Protein AF-A0A6A6ELE7-F1 (afdb_monomer_lite)

Structure (mmCIF, N/CA/C/O backbone):
data_AF-A0A6A6ELE7-F1
#
_entry.id   AF-A0A6A6ELE7-F1
#
loop_
_atom_site.group_PDB
_atom_site.id
_atom_site.type_symbol
_atom_site.label_atom_id
_atom_site.label_alt_id
_atom_site.label_comp_id
_atom_site.label_asym_id
_atom_site.label_entity_id
_atom_site.label_seq_id
_atom_site.pdbx_PDB_ins_code
_atom_site.Cartn_x
_atom_site.Cartn_y
_atom_site.Cartn_z
_atom_site.occupancy
_atom_site.B_iso_or_equiv
_atom_site.auth_seq_id
_atom_site.auth_comp_id
_atom_site.auth_asym_id
_atom_site.auth_atom_id
_atom_site.pdbx_PDB_model_num
ATOM 1 N N . GLN A 1 1 ? 18.033 5.103 5.270 1.00 54.59 1 GLN A N 1
ATOM 2 C CA . GLN A 1 1 ? 16.984 6.050 4.799 1.00 54.59 1 GLN A CA 1
ATOM 3 C C . GLN A 1 1 ? 16.526 5.656 3.396 1.00 54.59 1 GLN A C 1
ATOM 5 O O . GLN A 1 1 ? 17.324 5.088 2.669 1.00 54.59 1 GLN A O 1
ATOM 10 N N . TYR A 1 2 ? 15.278 5.948 3.003 1.00 53.03 2 TYR A N 1
ATOM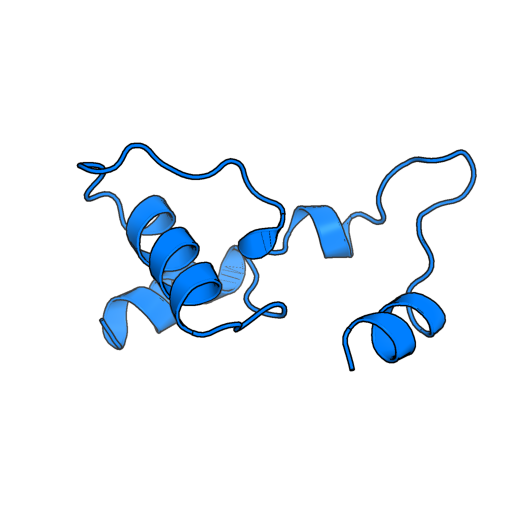 11 C CA . TYR A 1 2 ? 14.692 5.610 1.684 1.00 53.03 2 TYR A CA 1
ATOM 12 C C . TYR A 1 2 ? 15.636 5.876 0.487 1.00 53.03 2 TYR A C 1
ATOM 14 O O . TYR A 1 2 ? 15.734 5.062 -0.427 1.00 53.03 2 TYR A O 1
ATOM 22 N N . TYR A 1 3 ? 16.426 6.953 0.553 1.00 55.59 3 TYR A N 1
ATOM 23 C CA . TYR A 1 3 ? 17.451 7.298 -0.437 1.00 55.59 3 TYR A CA 1
ATOM 24 C C . TYR A 1 3 ? 18.625 6.306 -0.543 1.00 55.59 3 TYR A C 1
ATOM 26 O O . TYR A 1 3 ? 19.093 6.059 -1.648 1.00 55.59 3 TYR A O 1
ATOM 34 N N . GLU A 1 4 ? 19.083 5.703 0.558 1.00 61.28 4 GLU A N 1
ATOM 35 C CA . GLU A 1 4 ? 20.140 4.673 0.534 1.00 61.28 4 GLU A CA 1
ATOM 36 C C . GLU A 1 4 ? 19.640 3.388 -0.140 1.00 61.28 4 GLU A C 1
ATOM 38 O O . GLU A 1 4 ? 20.367 2.761 -0.902 1.00 61.28 4 GLU A O 1
ATOM 43 N N . TYR A 1 5 ? 18.361 3.051 0.049 1.00 60.50 5 TYR A N 1
ATOM 44 C CA . TYR A 1 5 ? 17.723 1.913 -0.621 1.00 60.50 5 TYR A CA 1
ATOM 45 C C . TYR A 1 5 ? 17.503 2.157 -2.124 1.00 60.50 5 TYR A C 1
ATOM 47 O O . TYR A 1 5 ? 17.585 1.222 -2.918 1.00 60.50 5 TYR A O 1
ATOM 55 N N . MET A 1 6 ? 17.257 3.409 -2.533 1.00 59.19 6 MET A N 1
ATOM 56 C CA . MET A 1 6 ? 17.204 3.799 -3.953 1.00 59.19 6 MET A CA 1
ATOM 57 C C . MET A 1 6 ? 18.555 3.700 -4.665 1.00 59.19 6 MET A C 1
ATOM 59 O O . MET A 1 6 ? 18.581 3.543 -5.884 1.00 59.19 6 MET A O 1
ATOM 63 N N . LEU A 1 7 ? 19.669 3.740 -3.929 1.00 63.75 7 LEU A N 1
ATOM 64 C CA . LEU A 1 7 ? 20.994 3.468 -4.492 1.00 63.75 7 LEU A CA 1
ATOM 65 C C . LEU A 1 7 ? 21.216 1.966 -4.729 1.00 63.75 7 LEU A C 1
ATOM 67 O O . LEU A 1 7 ? 21.828 1.603 -5.730 1.00 63.75 7 LEU A O 1
ATOM 71 N N . GLU A 1 8 ? 20.701 1.096 -3.853 1.00 64.56 8 GLU A N 1
ATOM 72 C CA . GLU A 1 8 ? 20.793 -0.365 -4.026 1.00 64.56 8 GLU A CA 1
ATOM 73 C C . GLU A 1 8 ? 19.877 -0.892 -5.135 1.00 64.56 8 GLU A C 1
ATOM 75 O O . GLU A 1 8 ? 20.222 -1.845 -5.838 1.00 64.56 8 GLU A O 1
ATOM 80 N N . LYS A 1 9 ? 18.703 -0.277 -5.306 1.00 60.81 9 LYS A N 1
ATOM 81 C CA . LYS A 1 9 ? 17.744 -0.618 -6.359 1.00 60.81 9 LYS A CA 1
ATOM 82 C C . LYS A 1 9 ? 17.405 0.628 -7.167 1.00 60.81 9 LYS A C 1
ATOM 84 O O . LYS A 1 9 ? 16.392 1.258 -6.899 1.00 60.81 9 LYS A O 1
ATOM 89 N N . PRO A 1 10 ? 18.216 0.999 -8.165 1.00 61.94 10 PRO A N 1
ATOM 90 C CA . PRO A 1 10 ? 17.931 2.178 -8.965 1.00 61.94 10 PRO A CA 1
ATOM 91 C C . PRO A 1 10 ? 16.577 2.057 -9.679 1.00 61.94 10 PRO A C 1
ATOM 93 O O . PRO A 1 10 ? 16.091 0.957 -9.982 1.00 61.94 10 PRO A O 1
ATOM 96 N N . LEU A 1 11 ? 15.970 3.216 -9.946 1.00 61.41 11 LEU A N 1
ATOM 97 C CA . LEU A 1 11 ? 14.876 3.351 -10.906 1.00 61.41 11 LEU A CA 1
ATOM 98 C C . LEU A 1 11 ? 15.320 2.700 -12.227 1.00 61.41 11 LEU A C 1
ATOM 100 O O . LEU A 1 11 ? 16.481 2.834 -12.615 1.00 61.41 11 LEU A O 1
ATOM 104 N N . GLY A 1 12 ? 14.433 1.939 -12.871 1.00 60.41 12 GLY A N 1
ATOM 105 C CA . GLY A 1 12 ? 14.779 1.204 -14.087 1.00 60.41 12 GLY A CA 1
ATOM 106 C C . GLY A 1 12 ? 15.296 2.136 -15.187 1.00 60.41 12 GLY A C 1
ATOM 107 O O . GLY A 1 12 ? 14.939 3.318 -15.243 1.00 60.41 12 GLY A O 1
ATOM 108 N N . GLU A 1 13 ? 16.152 1.610 -16.064 1.00 54.88 13 GLU A N 1
ATOM 109 C CA . GLU A 1 13 ? 16.669 2.373 -17.201 1.00 54.88 13 GLU A CA 1
ATOM 110 C C . GLU A 1 13 ? 15.515 2.952 -18.037 1.00 54.88 13 GLU A C 1
ATOM 112 O O . GLU A 1 13 ? 14.556 2.259 -18.368 1.00 54.88 13 GLU A O 1
ATOM 117 N N . GLY A 1 14 ? 15.596 4.242 -18.378 1.00 59.19 14 GLY A N 1
ATOM 118 C CA . GLY A 1 14 ? 14.602 4.909 -19.229 1.00 59.19 14 GLY A CA 1
ATOM 119 C C . GLY A 1 14 ? 13.402 5.529 -18.504 1.00 59.19 14 GLY A C 1
ATOM 120 O O . GLY A 1 14 ? 12.465 5.962 -19.168 1.00 59.19 14 GLY A O 1
ATOM 121 N N . GLY A 1 15 ? 13.420 5.619 -17.169 1.00 55.41 15 GLY A N 1
ATOM 122 C CA . GLY A 1 15 ? 12.364 6.299 -16.403 1.00 55.41 15 GLY A CA 1
ATOM 123 C C . GLY A 1 15 ? 11.163 5.417 -16.059 1.00 55.41 15 GLY A C 1
ATOM 124 O O . GLY A 1 15 ? 10.187 5.911 -15.497 1.00 55.41 15 GLY A O 1
ATOM 125 N N . SER A 1 16 ? 11.236 4.113 -16.343 1.00 59.16 16 SER A N 1
ATOM 126 C CA . SER A 1 16 ? 10.319 3.129 -15.767 1.00 59.16 16 SER A CA 1
ATOM 127 C C . SER A 1 16 ? 10.644 2.930 -14.288 1.00 59.16 16 SER A C 1
ATOM 129 O O . SER A 1 16 ? 11.805 2.707 -13.927 1.00 59.16 16 SER A O 1
ATOM 131 N N . MET A 1 17 ? 9.633 2.984 -13.423 1.00 64.38 17 MET A N 1
ATOM 132 C CA . MET A 1 17 ? 9.815 2.652 -12.013 1.00 64.38 17 MET A CA 1
ATOM 133 C C . MET A 1 17 ? 10.306 1.200 -11.901 1.00 64.38 17 MET A C 1
ATOM 135 O O . MET A 1 17 ? 9.881 0.330 -12.657 1.00 64.38 17 MET A O 1
ATOM 139 N N . ASN A 1 18 ? 11.255 0.929 -11.000 1.00 74.56 18 ASN A N 1
ATOM 140 C CA . ASN A 1 18 ? 11.666 -0.450 -10.733 1.00 74.56 18 ASN A CA 1
ATOM 141 C C . ASN A 1 18 ? 10.422 -1.236 -10.267 1.00 74.56 18 ASN A C 1
ATOM 143 O O . ASN A 1 18 ? 9.735 -0.726 -9.378 1.00 74.56 18 ASN A O 1
ATOM 147 N N . PRO A 1 19 ? 10.149 -2.455 -10.772 1.00 77.00 19 PRO A N 1
ATOM 148 C CA . PRO A 1 19 ? 8.993 -3.251 -10.342 1.00 77.00 19 PRO A CA 1
ATOM 149 C C . PRO A 1 19 ? 8.906 -3.445 -8.822 1.00 77.00 19 PRO A C 1
ATOM 151 O O . PRO A 1 19 ? 7.826 -3.610 -8.266 1.00 77.00 19 PRO A O 1
ATOM 154 N N . TYR A 1 20 ? 10.049 -3.387 -8.133 1.00 79.44 20 TYR A N 1
ATOM 155 C CA . TYR A 1 20 ? 10.100 -3.364 -6.674 1.00 79.44 20 TYR A CA 1
ATOM 156 C C . TYR A 1 20 ? 9.374 -2.155 -6.057 1.00 79.44 20 TYR A C 1
ATOM 158 O O . TYR A 1 20 ? 8.667 -2.302 -5.072 1.00 79.44 20 TYR A O 1
ATOM 166 N N . TYR A 1 21 ? 9.524 -0.953 -6.616 1.00 77.94 21 TYR A N 1
ATOM 167 C CA . TYR 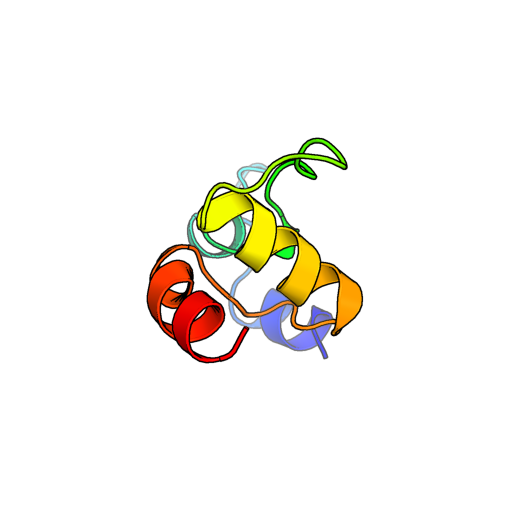A 1 21 ? 8.847 0.235 -6.089 1.00 77.94 21 TYR A CA 1
ATOM 168 C C . TYR A 1 21 ? 7.361 0.257 -6.428 1.00 77.94 21 TYR A C 1
ATOM 170 O O . TYR A 1 21 ? 6.585 0.812 -5.655 1.00 77.94 21 TYR A O 1
ATOM 178 N N . GLU A 1 22 ? 6.958 -0.370 -7.535 1.00 81.62 22 GLU A N 1
ATOM 179 C CA . GLU A 1 22 ? 5.544 -0.537 -7.891 1.00 81.62 22 GLU A CA 1
ATOM 180 C C . GLU A 1 22 ? 4.799 -1.437 -6.895 1.00 81.62 22 GLU A C 1
ATOM 182 O O . GLU A 1 22 ? 3.582 -1.321 -6.743 1.00 81.62 22 GLU A O 1
ATOM 187 N N . SER A 1 23 ? 5.515 -2.324 -6.191 1.00 87.31 23 SER A N 1
ATOM 188 C CA . SER A 1 23 ? 4.918 -3.191 -5.176 1.00 87.31 23 SER A CA 1
ATOM 189 C C . SER A 1 23 ? 4.812 -2.546 -3.793 1.00 87.31 23 SER A C 1
ATOM 191 O O . SER A 1 23 ? 4.143 -3.126 -2.935 1.00 87.31 23 SER A O 1
ATOM 193 N N . LEU A 1 24 ? 5.413 -1.372 -3.559 1.00 89.56 24 LEU A N 1
ATOM 194 C CA . LEU A 1 24 ? 5.352 -0.678 -2.269 1.00 89.56 24 LEU A CA 1
ATOM 195 C C . LEU A 1 24 ? 4.001 0.006 -2.063 1.00 89.56 24 LEU A C 1
ATOM 197 O O . LEU A 1 24 ? 3.536 0.759 -2.916 1.00 89.56 24 LEU A O 1
ATOM 201 N N . LEU A 1 25 ? 3.404 -0.200 -0.889 1.00 90.31 25 LEU A N 1
ATOM 202 C CA . LEU A 1 25 ? 2.093 0.342 -0.533 1.00 90.31 25 LEU A CA 1
ATOM 203 C C . LEU A 1 25 ? 2.061 1.872 -0.569 1.00 90.31 25 LEU A C 1
ATOM 205 O O . LEU A 1 25 ? 1.084 2.438 -1.041 1.00 90.31 25 LEU A O 1
ATOM 209 N N . VAL A 1 26 ? 3.143 2.526 -0.149 1.00 86.50 26 VAL A 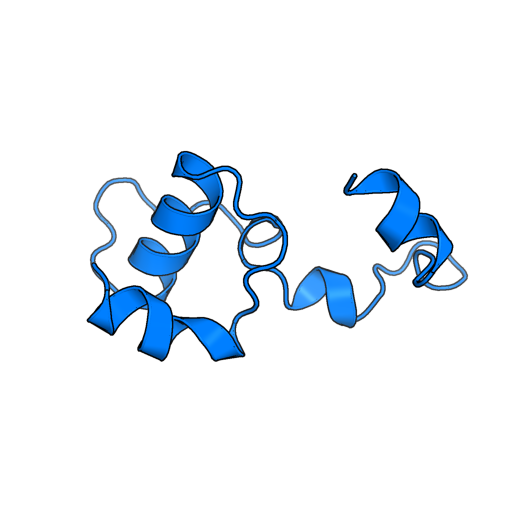N 1
ATOM 210 C CA . VAL A 1 26 ? 3.282 3.995 -0.146 1.00 86.50 26 VAL A CA 1
ATOM 211 C C . VAL A 1 26 ? 3.331 4.619 -1.543 1.00 86.50 26 VAL A C 1
ATOM 213 O O . VAL A 1 26 ? 3.087 5.810 -1.693 1.00 86.50 26 VAL A O 1
ATOM 216 N N . ASN A 1 27 ? 3.641 3.825 -2.572 1.00 85.50 27 ASN A N 1
ATOM 217 C CA . ASN A 1 27 ? 3.638 4.275 -3.965 1.00 85.50 27 ASN A CA 1
ATOM 218 C C . ASN A 1 27 ? 2.303 3.983 -4.663 1.00 85.50 27 ASN A C 1
ATOM 220 O O . ASN A 1 27 ? 2.114 4.358 -5.822 1.00 85.50 27 ASN A O 1
ATOM 224 N N . LEU A 1 28 ? 1.377 3.298 -3.986 1.00 85.56 28 LEU A N 1
ATOM 225 C CA . LEU A 1 28 ? 0.041 3.067 -4.512 1.00 85.56 28 LEU A CA 1
ATOM 226 C C . LEU A 1 28 ? -0.824 4.323 -4.347 1.00 85.56 28 LEU A C 1
ATOM 228 O O . LEU A 1 28 ? -0.592 5.127 -3.448 1.00 85.56 28 LEU A O 1
ATOM 232 N N . PRO A 1 29 ? -1.858 4.494 -5.188 1.00 85.81 29 PRO A N 1
ATOM 233 C CA . PRO A 1 29 ? -2.806 5.585 -5.020 1.00 85.81 29 PRO A CA 1
ATOM 234 C C . PRO A 1 29 ? -3.441 5.560 -3.630 1.00 85.81 29 PRO A C 1
ATOM 236 O O . PRO A 1 29 ? -3.911 4.507 -3.186 1.00 85.81 29 PRO A O 1
ATOM 239 N N . ASN A 1 30 ? -3.509 6.728 -2.986 1.00 84.00 30 ASN A N 1
ATOM 240 C CA . ASN A 1 30 ? -4.180 6.850 -1.700 1.00 84.00 30 ASN A CA 1
ATOM 241 C C . ASN A 1 30 ? -5.647 6.409 -1.827 1.00 84.00 30 ASN A C 1
ATOM 243 O O . ASN A 1 30 ? -6.364 6.895 -2.713 1.00 84.00 30 ASN A O 1
ATOM 247 N N . PRO A 1 31 ? -6.103 5.479 -0.972 1.00 87.19 31 PRO A N 1
ATOM 248 C CA . PRO A 1 31 ? -7.466 4.984 -1.018 1.00 87.19 31 PRO A CA 1
ATOM 249 C C . PRO A 1 31 ? -8.464 6.064 -0.586 1.00 87.19 31 PRO A C 1
ATOM 251 O O . PRO A 1 31 ? -8.114 7.072 0.030 1.00 87.19 31 PRO A O 1
ATOM 254 N N . ALA A 1 32 ? -9.743 5.846 -0.903 1.00 84.44 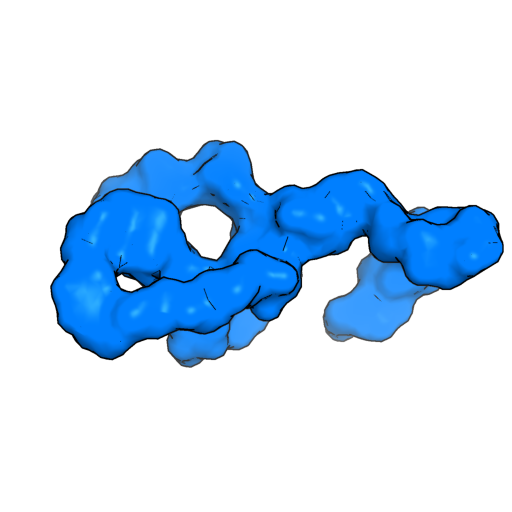32 ALA A N 1
ATOM 255 C CA . ALA A 1 32 ? -10.798 6.740 -0.444 1.00 84.44 32 ALA A CA 1
ATOM 256 C C . ALA A 1 32 ? -10.856 6.756 1.102 1.00 84.44 32 ALA A C 1
ATOM 258 O O . ALA A 1 32 ? -10.694 5.700 1.714 1.00 84.44 32 ALA A O 1
ATOM 259 N N . PRO A 1 33 ? -11.173 7.896 1.750 1.00 75.12 33 PRO A N 1
ATOM 260 C CA . PRO A 1 33 ? -11.132 8.032 3.215 1.00 75.12 33 PRO A CA 1
ATOM 261 C C . PRO A 1 33 ? -12.024 7.054 3.995 1.00 75.12 33 PRO A C 1
ATOM 263 O O . PRO A 1 33 ? -11.867 6.873 5.197 1.00 75.12 33 PRO A O 1
ATOM 266 N N . ASN A 1 34 ? -13.009 6.456 3.329 1.00 81.88 34 ASN A N 1
ATOM 267 C CA . ASN A 1 34 ? -13.963 5.511 3.898 1.00 81.88 34 ASN A CA 1
ATOM 268 C C . ASN A 1 34 ? -13.777 4.078 3.374 1.00 81.88 34 ASN A C 1
ATOM 270 O O . ASN A 1 34 ? -14.635 3.226 3.626 1.00 81.88 34 ASN A O 1
ATOM 274 N N . ALA A 1 35 ? -12.706 3.808 2.628 1.00 84.12 35 ALA A N 1
ATOM 275 C CA . ALA A 1 35 ? -12.420 2.482 2.114 1.00 84.12 35 ALA A CA 1
ATOM 276 C C . ALA A 1 35 ? -12.061 1.540 3.272 1.00 84.12 35 ALA A C 1
ATOM 278 O O . ALA A 1 35 ? -11.184 1.819 4.085 1.00 84.12 35 ALA A O 1
ATOM 279 N N . LYS A 1 36 ? -12.782 0.420 3.364 1.00 84.38 36 LYS A N 1
ATOM 280 C CA . LYS A 1 36 ? -12.623 -0.581 4.434 1.00 84.38 36 LYS A CA 1
ATOM 281 C C . LYS A 1 36 ? -11.978 -1.873 3.953 1.00 84.38 36 LYS A C 1
ATOM 283 O O . LYS A 1 36 ? -11.835 -2.805 4.741 1.00 84.38 36 LYS A O 1
ATOM 288 N N . ASP A 1 37 ? -11.648 -1.965 2.668 1.00 91.00 37 ASP A N 1
ATOM 289 C CA . ASP A 1 37 ? -11.009 -3.159 2.144 1.00 91.00 37 ASP A CA 1
ATOM 290 C C . ASP A 1 37 ? -9.592 -3.320 2.732 1.00 91.00 37 ASP A C 1
ATOM 292 O O . ASP A 1 37 ? -8.941 -2.325 3.074 1.00 91.00 37 ASP A O 1
ATOM 296 N N . PRO A 1 38 ? -9.104 -4.566 2.862 1.00 91.12 38 PRO A N 1
ATOM 297 C CA . PRO A 1 38 ? -7.808 -4.857 3.470 1.00 91.12 38 PRO A CA 1
ATOM 298 C C . PRO A 1 38 ? -6.644 -4.078 2.846 1.00 91.12 38 PRO A C 1
ATOM 300 O O . PRO A 1 38 ? -5.736 -3.641 3.554 1.00 91.12 38 PRO A O 1
ATOM 303 N N . ARG A 1 39 ? -6.669 -3.867 1.525 1.00 91.38 39 ARG A N 1
ATOM 304 C CA . ARG A 1 39 ? -5.613 -3.140 0.815 1.00 91.38 39 ARG A CA 1
ATOM 305 C C . ARG A 1 39 ? -5.610 -1.668 1.206 1.00 91.38 39 ARG A C 1
ATOM 307 O O . ARG A 1 39 ? -4.554 -1.147 1.546 1.00 91.38 39 ARG A O 1
ATOM 314 N N . SER A 1 40 ? -6.770 -1.020 1.195 1.00 92.19 40 SER A N 1
ATOM 315 C CA . SER A 1 40 ? -6.901 0.381 1.598 1.00 92.19 40 SER A CA 1
ATOM 316 C C . SER A 1 40 ? -6.449 0.607 3.039 1.00 92.19 40 SER A C 1
ATOM 318 O O . SER A 1 40 ? -5.668 1.519 3.297 1.00 92.19 40 SER A O 1
ATOM 320 N N . ARG A 1 41 ? -6.852 -0.273 3.968 1.00 90.69 41 ARG A N 1
ATOM 321 C CA . ARG A 1 41 ? -6.401 -0.213 5.370 1.00 90.69 41 ARG A CA 1
ATOM 322 C C . ARG A 1 41 ? -4.881 -0.320 5.488 1.00 90.69 41 ARG A C 1
ATOM 324 O O . ARG A 1 41 ? -4.274 0.448 6.227 1.00 90.69 41 ARG A O 1
ATOM 331 N N . ALA A 1 42 ? -4.270 -1.241 4.744 1.00 91.69 42 ALA A N 1
ATOM 332 C CA . ALA A 1 42 ? -2.825 -1.433 4.761 1.00 91.69 42 ALA A CA 1
ATOM 333 C C . ALA A 1 42 ? -2.057 -0.238 4.164 1.00 91.69 42 ALA A C 1
ATOM 335 O O . ALA A 1 42 ? -1.015 0.127 4.700 1.00 91.69 42 ALA A O 1
ATOM 336 N N . ILE A 1 43 ? -2.571 0.394 3.099 1.00 90.25 43 ILE A N 1
ATOM 337 C CA . ILE A 1 43 ? -1.971 1.608 2.515 1.00 90.25 43 ILE A CA 1
ATOM 338 C C . ILE A 1 43 ? -2.032 2.770 3.511 1.00 90.25 43 ILE A C 1
ATOM 340 O O . ILE A 1 43 ? -1.001 3.381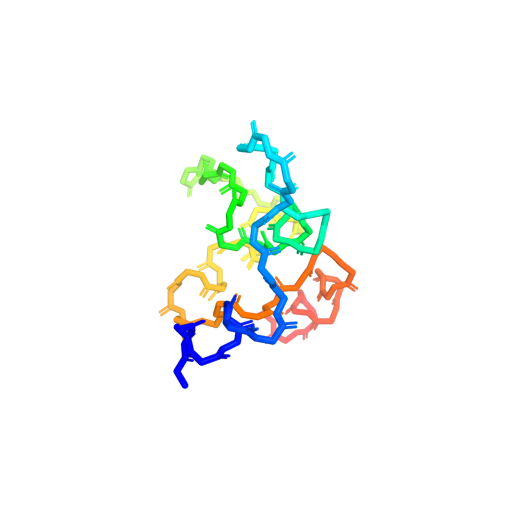 3.776 1.00 90.25 43 ILE A O 1
ATOM 344 N N . CYS A 1 44 ? -3.201 3.034 4.108 1.00 89.94 44 CYS A N 1
ATOM 345 C CA . CYS A 1 44 ? -3.338 4.078 5.129 1.00 89.94 44 CYS A CA 1
ATOM 346 C C . CYS A 1 44 ? -2.400 3.834 6.312 1.00 89.94 44 CYS A C 1
ATOM 348 O O . CYS A 1 44 ? -1.702 4.747 6.731 1.00 89.94 44 CYS A O 1
ATOM 350 N N . HIS A 1 45 ? -2.324 2.596 6.805 1.00 89.19 45 HIS A N 1
ATOM 351 C CA . HIS A 1 45 ? -1.414 2.254 7.894 1.00 89.19 45 HIS A CA 1
ATOM 352 C C . HIS A 1 45 ? 0.054 2.513 7.537 1.00 89.19 45 HIS A C 1
ATOM 354 O O . HIS A 1 45 ? 0.787 3.067 8.355 1.00 89.19 45 HIS A O 1
ATOM 360 N N . ALA A 1 46 ? 0.482 2.125 6.331 1.00 88.94 46 ALA A N 1
ATOM 361 C CA . ALA A 1 46 ? 1.852 2.339 5.877 1.00 88.94 46 ALA A CA 1
ATOM 362 C C . ALA A 1 46 ? 2.200 3.835 5.781 1.00 88.94 46 ALA A C 1
ATOM 364 O O . ALA A 1 46 ? 3.284 4.231 6.204 1.00 88.94 46 ALA A O 1
ATOM 365 N N . ASP A 1 47 ? 1.275 4.658 5.281 1.00 85.75 47 ASP A N 1
ATOM 366 C CA . ASP A 1 47 ? 1.439 6.115 5.189 1.00 85.75 47 ASP A CA 1
ATOM 367 C C . ASP A 1 47 ? 1.471 6.776 6.581 1.00 85.75 47 ASP A C 1
ATOM 369 O O . ASP A 1 47 ? 2.410 7.499 6.908 1.00 85.75 47 ASP A O 1
ATOM 373 N N . GLU A 1 48 ? 0.511 6.444 7.453 1.00 87.25 48 GLU A N 1
ATOM 374 C CA . GLU A 1 48 ? 0.398 6.988 8.818 1.00 87.25 48 GLU A CA 1
ATOM 375 C C . GLU A 1 48 ? 1.602 6.652 9.710 1.00 87.25 48 GLU A C 1
ATOM 377 O O . GLU A 1 48 ? 1.968 7.444 10.581 1.00 87.25 48 GLU A O 1
ATOM 382 N N . ASN A 1 49 ? 2.217 5.482 9.511 1.00 86.62 49 ASN A N 1
ATOM 383 C CA . ASN A 1 49 ? 3.342 5.007 10.322 1.00 86.62 49 ASN A CA 1
ATOM 384 C C . ASN A 1 49 ? 4.707 5.256 9.667 1.00 86.62 49 ASN A C 1
ATOM 386 O O . ASN A 1 49 ? 5.725 4.859 10.230 1.00 86.62 49 ASN A O 1
ATOM 390 N N . PHE A 1 50 ? 4.755 5.942 8.517 1.00 81.12 50 PHE A N 1
ATOM 391 C CA . PHE A 1 50 ? 5.990 6.192 7.761 1.00 81.12 50 PHE A CA 1
ATOM 392 C C . PHE A 1 50 ? 6.731 4.892 7.372 1.00 81.12 50 PHE A C 1
ATOM 394 O O . PHE A 1 50 ? 7.960 4.852 7.265 1.00 81.12 50 PHE A O 1
ATOM 401 N N . GLU A 1 51 ? 5.978 3.815 7.140 1.00 82.81 51 GLU A N 1
ATOM 402 C CA . GLU A 1 51 ? 6.480 2.474 6.832 1.00 82.81 51 GLU A CA 1
ATOM 403 C C . GLU A 1 51 ? 6.612 2.280 5.315 1.00 82.81 51 GLU A C 1
ATOM 405 O O . GLU A 1 51 ? 5.882 1.533 4.658 1.00 82.81 51 GLU A O 1
ATOM 410 N N . TYR A 1 52 ? 7.594 2.974 4.741 1.00 79.81 52 TYR A N 1
ATOM 411 C CA . TYR A 1 52 ? 7.824 3.057 3.294 1.00 79.81 52 TYR A CA 1
ATOM 412 C C . TYR A 1 52 ? 8.230 1.744 2.609 1.00 79.81 52 TYR A C 1
ATOM 414 O O . TYR A 1 52 ? 8.364 1.710 1.388 1.00 79.81 52 TYR A O 1
ATOM 422 N N . PHE A 1 53 ? 8.443 0.670 3.369 1.00 85.00 53 PHE A N 1
ATOM 423 C CA . PHE A 1 53 ? 8.924 -0.618 2.861 1.00 85.00 53 PHE A CA 1
ATOM 424 C C . PHE A 1 53 ? 7.849 -1.708 2.847 1.00 85.00 53 PHE A C 1
ATOM 426 O O . PHE A 1 53 ? 8.119 -2.828 2.408 1.00 85.00 53 PHE A O 1
ATOM 433 N N . TYR A 1 54 ? 6.628 -1.421 3.311 1.00 89.75 54 TYR A N 1
ATOM 434 C CA . TYR A 1 54 ? 5.551 -2.392 3.180 1.00 89.75 54 TYR A CA 1
ATOM 435 C C . TYR A 1 54 ? 5.166 -2.583 1.715 1.00 89.75 54 TYR A C 1
ATOM 437 O O . TYR A 1 54 ? 4.900 -1.630 0.990 1.00 89.75 54 TYR A O 1
ATOM 445 N N . GLU A 1 55 ? 5.116 -3.844 1.293 1.00 92.12 55 GLU A N 1
ATOM 446 C CA . GLU A 1 55 ? 4.740 -4.264 -0.049 1.00 92.12 55 GLU A CA 1
ATOM 447 C C . GLU A 1 55 ? 3.308 -4.817 -0.064 1.00 92.12 55 GLU A C 1
ATOM 449 O O . GLU A 1 55 ? 2.775 -5.233 0.964 1.00 92.12 55 GLU A O 1
ATOM 454 N N . ILE A 1 56 ? 2.714 -4.939 -1.253 1.00 90.81 56 ILE A N 1
ATOM 455 C CA . ILE A 1 56 ? 1.404 -5.580 -1.470 1.00 90.81 56 ILE A CA 1
ATOM 456 C C . ILE A 1 56 ? 1.321 -6.968 -0.811 1.00 90.81 56 ILE A C 1
ATOM 458 O O . ILE A 1 56 ? 0.300 -7.315 -0.225 1.00 90.81 56 ILE A O 1
ATOM 462 N N . LYS A 1 57 ? 2.401 -7.759 -0.838 1.00 92.00 57 LYS A N 1
ATOM 463 C CA . LYS A 1 57 ? 2.436 -9.090 -0.202 1.00 92.00 57 LYS A CA 1
ATOM 464 C C . LYS A 1 57 ? 2.304 -9.054 1.331 1.00 92.00 57 LYS A C 1
ATOM 466 O O . LYS A 1 57 ? 2.048 -10.088 1.933 1.00 92.00 57 LYS A O 1
ATOM 471 N N . HIS A 1 58 ? 2.497 -7.894 1.964 1.00 93.06 58 HIS A N 1
ATOM 472 C CA . HIS A 1 58 ? 2.388 -7.715 3.414 1.00 93.06 58 HIS A CA 1
ATOM 473 C C . HIS A 1 58 ? 0.974 -7.323 3.870 1.00 93.06 58 HIS A C 1
ATOM 475 O O . HIS A 1 58 ? 0.744 -7.243 5.074 1.00 93.06 58 HIS A O 1
ATOM 481 N N . ILE A 1 59 ? 0.023 -7.107 2.950 1.00 93.25 59 ILE A N 1
ATOM 482 C CA . ILE A 1 59 ? -1.342 -6.650 3.271 1.00 93.25 59 ILE A CA 1
ATOM 483 C C . ILE A 1 59 ? -2.010 -7.539 4.324 1.00 93.25 59 ILE A C 1
ATOM 485 O O . ILE A 1 59 ? -2.574 -7.014 5.282 1.00 93.25 59 ILE A O 1
ATOM 489 N N . ASP A 1 60 ? -1.941 -8.862 4.185 1.00 93.00 60 ASP A N 1
ATOM 490 C CA . ASP A 1 60 ? -2.613 -9.770 5.121 1.00 93.00 60 ASP A CA 1
ATOM 491 C C . ASP A 1 60 ? -1.997 -9.699 6.523 1.00 93.00 60 ASP A C 1
ATOM 493 O O . ASP A 1 60 ? -2.724 -9.600 7.511 1.00 93.00 60 ASP A O 1
ATOM 497 N N . SER A 1 61 ? -0.665 -9.666 6.613 1.00 91.94 61 SER A N 1
ATOM 498 C CA . SER A 1 61 ? 0.050 -9.519 7.885 1.00 91.94 61 SER A CA 1
ATOM 499 C C . SER A 1 61 ? -0.270 -8.186 8.562 1.00 91.94 61 SER A C 1
ATOM 501 O O . SER A 1 61 ? -0.529 -8.159 9.761 1.00 91.94 61 SER A O 1
ATOM 503 N N . ILE A 1 62 ? -0.304 -7.088 7.800 1.00 90.62 62 ILE A N 1
ATOM 504 C CA . ILE A 1 62 ? -0.669 -5.759 8.312 1.00 90.6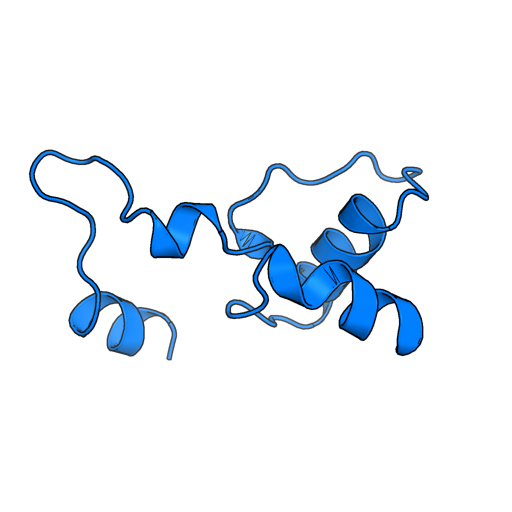2 62 ILE A CA 1
ATOM 505 C C . ILE A 1 62 ? -2.104 -5.778 8.838 1.00 90.62 62 ILE A C 1
ATOM 507 O O . ILE A 1 62 ? -2.350 -5.350 9.958 1.00 90.62 62 ILE A O 1
ATOM 511 N N . ASN A 1 63 ? -3.053 -6.344 8.090 1.00 89.00 63 ASN A N 1
ATOM 512 C CA . ASN A 1 63 ? -4.448 -6.406 8.532 1.00 89.00 63 ASN A CA 1
ATOM 513 C C . ASN A 1 63 ? -4.670 -7.267 9.779 1.00 89.00 63 ASN A C 1
ATOM 515 O O . ASN A 1 63 ? -5.633 -7.022 10.494 1.00 89.00 63 ASN A O 1
ATOM 519 N N . GLN A 1 64 ? -3.817 -8.257 10.051 1.00 91.00 64 GLN A N 1
ATOM 520 C CA . GLN A 1 64 ? -3.861 -9.008 11.311 1.00 91.00 64 GLN A CA 1
ATOM 521 C C . GLN A 1 64 ? -3.351 -8.192 12.508 1.00 91.00 64 GLN A C 1
ATOM 523 O O . GLN A 1 64 ? -3.705 -8.502 13.643 1.00 91.00 64 GLN A O 1
ATOM 528 N N . MET A 1 65 ? -2.525 -7.172 12.261 1.00 86.94 65 MET A N 1
ATOM 529 C CA . MET A 1 65 ? -1.991 -6.263 13.280 1.00 86.94 65 MET A CA 1
ATOM 530 C C . MET A 1 65 ? -2.888 -5.034 13.526 1.00 86.94 65 MET A C 1
ATOM 532 O O . MET A 1 65 ? -2.734 -4.390 14.562 1.00 86.94 65 MET A O 1
ATOM 536 N N . LEU A 1 66 ? -3.804 -4.725 12.592 1.00 85.06 66 LEU A N 1
ATOM 537 C CA . LEU A 1 66 ? -4.749 -3.595 12.614 1.00 85.06 66 LEU A CA 1
ATOM 538 C C . LEU A 1 66 ? -6.108 -3.924 13.248 1.00 85.06 66 LEU A C 1
ATOM 540 O O . LEU A 1 66 ? -6.465 -3.250 14.234 1.00 85.06 66 LEU A O 1
#

Foldseek 3Di:
DVVVVCVVPPQDPPRHGDVQLVFWLCSDPQDDPPDPDLSNQQSVVCVVVVVRNDGPVCSVVVSVVD

Sequence (66 aa):
QYYEYMLEKPLGEGGSMNPYYESLLVNLPNPAPNAKDPRSRAICHADENFEYFYEIKHIDSINQML

pLDDT: mean 79.78, std 12.82, range [53.03, 93.25]

Secondary structure (DSSP, 8-state):
-HHHHHHHSPPPTTSPPPHHHHTBGGGSPPPPTT--SHHHHHHHHHHHTT-TT-BGGGHHHHHHH-

Organism: NCBI:txid1314779

Radius of gyration: 12.78 Å; chains: 1; bounding box: 35×18×32 Å